Protein AF-A0A356L175-F1 (afdb_monomer)

Foldseek 3Di:
DLLQLLQLLLLCLAPANNVDRWDFDDDPPDPATKTKRDRDPDPPDQLDWMWMDGPDPPSDIDTGHHPDPVSSVSSNVSSVVSCVVVVVDDD

pLDDT: mean 96.64, std 2.06, range [86.81, 98.44]

Mean predicted aligned error: 2.37 Å

Secondary structure (DSSP, 8-state):
-HHHHHHHHHHHT-SSSTTPPP--B--TT-SS-EEEE---SSTT-SSSSEEEEESSTT---EEE--SSHHHHHHHHHHHHHHHHHTTS---

Nearest PDB structures (foldseek):
  3jzl-assembly1_A-2  TM=9.721E-01  e=1.770E-10  Listeria monocytogenes serotype 4b str. F2365
  3i16-assembly1_C  TM=9.599E-01  e=2.400E-10  Clostridium novyi NT
  3fd0-assembly1_B  TM=9.696E-01  e=9.150E-10  Listeria innocua
  3ht4-assembly2_H  TM=9.630E-01  e=2.736E-09  Bacillus cereus ATCC 14579
  3hvy-assembly1_D  TM=9.656E-01  e=4.188E-09  Clostridium acetobutylicum

Sequence (91 aa):
EAMVAFCQGIQAAAPIDSFVTPYPDDMPGYDSKVIMAAGAFVQGSSIELSADGPIRAPYNVYFQGGLTWYHGKLGIMMSVQKMLEKGLIQL

Radius of gyration: 12.4 Å; Cα contacts (8 Å, |Δi|>4): 177; chains: 1; bounding box: 28×25×35 Å

Structure (mmCIF, N/CA/C/O backbone):
data_AF-A0A356L175-F1
#
_entry.id   AF-A0A356L175-F1
#
loop_
_atom_site.group_PDB
_atom_site.id
_atom_site.type_symbol
_atom_site.label_atom_id
_atom_site.label_alt_id
_atom_site.label_comp_id
_atom_site.label_asym_id
_atom_site.label_entity_id
_atom_site.label_seq_id
_atom_site.pdbx_PDB_ins_code
_atom_site.Cartn_x
_atom_site.Cartn_y
_atom_site.Cartn_z
_atom_site.occupancy
_atom_site.B_iso_or_equiv
_atom_site.auth_seq_id
_atom_site.auth_comp_id
_atom_site.auth_asym_id
_atom_site.auth_atom_id
_atom_site.pdbx_PDB_model_num
ATOM 1 N N . GLU A 1 1 ? -14.263 -1.625 4.196 1.00 89.81 1 GLU A N 1
ATOM 2 C CA . GLU A 1 1 ? -13.853 -0.239 4.531 1.00 89.81 1 GLU A CA 1
ATOM 3 C C . GLU A 1 1 ? -12.419 -0.152 5.050 1.00 89.81 1 GLU A C 1
ATOM 5 O O . GLU A 1 1 ? -11.631 0.550 4.433 1.00 89.81 1 GLU A O 1
ATOM 10 N N . ALA A 1 2 ? -12.048 -0.907 6.093 1.00 96.00 2 ALA A N 1
ATOM 11 C CA . ALA A 1 2 ? -10.669 -0.994 6.606 1.00 96.00 2 ALA A CA 1
ATOM 12 C C . ALA A 1 2 ? -9.615 -1.286 5.520 1.00 96.00 2 ALA A C 1
ATOM 14 O O . ALA A 1 2 ? -8.672 -0.519 5.364 1.00 96.00 2 ALA A O 1
ATOM 15 N N . MET A 1 3 ? -9.836 -2.324 4.707 1.00 97.44 3 MET A N 1
ATOM 16 C CA . MET A 1 3 ? -8.990 -2.673 3.555 1.00 97.44 3 MET A CA 1
ATOM 17 C C . MET A 1 3 ? -8.796 -1.505 2.576 1.00 97.44 3 MET A C 1
ATOM 19 O O . MET A 1 3 ? -7.681 -1.206 2.162 1.00 97.44 3 MET A O 1
ATOM 23 N N . VAL A 1 4 ? -9.886 -0.810 2.240 1.00 98.00 4 VAL A N 1
ATOM 24 C CA . VAL A 1 4 ? -9.849 0.328 1.312 1.00 98.00 4 VAL A CA 1
ATOM 25 C C . VAL A 1 4 ? -9.044 1.481 1.908 1.00 98.00 4 VAL A C 1
ATOM 27 O O . VAL A 1 4 ? -8.200 2.058 1.230 1.00 98.00 4 VAL A O 1
ATOM 30 N N . ALA A 1 5 ? -9.268 1.794 3.186 1.00 98.00 5 ALA A N 1
ATOM 31 C CA . ALA A 1 5 ? -8.522 2.833 3.889 1.00 98.00 5 ALA A CA 1
ATOM 32 C C . ALA A 1 5 ? -7.022 2.515 3.980 1.00 98.00 5 ALA A C 1
ATOM 34 O O . ALA A 1 5 ? -6.206 3.419 3.812 1.00 98.00 5 ALA A O 1
ATOM 35 N N . PHE A 1 6 ? -6.667 1.243 4.185 1.00 98.31 6 PHE A N 1
ATOM 36 C CA . PHE A 1 6 ? -5.281 0.789 4.195 1.00 98.31 6 PHE A CA 1
ATOM 37 C C . PHE A 1 6 ? -4.601 1.046 2.841 1.00 98.31 6 PHE A C 1
ATOM 39 O O . PHE A 1 6 ? -3.604 1.760 2.786 1.00 98.31 6 PHE A O 1
ATOM 46 N N . CYS A 1 7 ? -5.174 0.561 1.731 1.00 98.25 7 CYS A N 1
ATOM 47 C CA . CYS A 1 7 ? -4.615 0.791 0.392 1.00 98.25 7 CYS A CA 1
ATOM 48 C C . CYS A 1 7 ? -4.549 2.287 0.035 1.00 98.25 7 CYS A C 1
ATOM 50 O O . CYS A 1 7 ? -3.565 2.741 -0.542 1.00 98.25 7 CYS A O 1
ATOM 52 N N . GLN A 1 8 ? -5.544 3.089 0.427 1.00 98.31 8 GLN A N 1
ATOM 53 C CA . GLN A 1 8 ? -5.500 4.545 0.242 1.00 98.31 8 GLN A CA 1
ATOM 54 C C . GLN A 1 8 ? -4.335 5.201 1.001 1.00 98.31 8 GLN A C 1
ATOM 56 O O . GLN A 1 8 ? -3.735 6.146 0.493 1.00 98.31 8 GLN A O 1
ATOM 61 N N . GLY A 1 9 ? -3.980 4.697 2.187 1.00 98.06 9 GLY A N 1
ATOM 62 C CA . GLY A 1 9 ? -2.797 5.155 2.915 1.00 98.06 9 GLY A CA 1
ATOM 63 C C . GLY A 1 9 ? -1.480 4.742 2.262 1.00 98.06 9 GLY A C 1
ATOM 64 O O . GLY A 1 9 ? -0.554 5.550 2.231 1.00 98.06 9 GLY A O 1
ATOM 65 N N . ILE A 1 10 ? -1.411 3.547 1.666 1.00 98.31 10 ILE A N 1
ATOM 66 C CA . ILE A 1 10 ? -0.261 3.138 0.843 1.00 98.31 10 ILE A CA 1
ATOM 67 C C . ILE A 1 10 ? -0.092 4.062 -0.363 1.00 98.31 10 ILE A C 1
ATOM 69 O O . ILE A 1 10 ? 1.013 4.551 -0.586 1.00 98.31 10 ILE A O 1
ATOM 73 N N . GLN A 1 11 ? -1.171 4.365 -1.095 1.00 98.44 11 GLN A N 1
ATOM 74 C CA . GLN A 1 11 ? -1.098 5.283 -2.237 1.00 98.44 11 GLN A CA 1
ATOM 75 C C . GLN A 1 11 ? -0.657 6.686 -1.800 1.00 98.44 11 GLN A C 1
ATOM 77 O O . GLN A 1 11 ? 0.212 7.277 -2.431 1.00 98.44 11 GLN A O 1
ATOM 82 N N . ALA A 1 12 ? -1.179 7.198 -0.683 1.00 98.12 12 ALA A N 1
ATOM 83 C CA . ALA A 1 12 ? -0.784 8.505 -0.158 1.00 98.12 12 ALA A CA 1
ATOM 84 C C . ALA A 1 12 ? 0.706 8.583 0.240 1.00 98.12 12 ALA A C 1
ATOM 86 O O . ALA A 1 12 ? 1.285 9.667 0.246 1.00 98.12 12 ALA A O 1
AT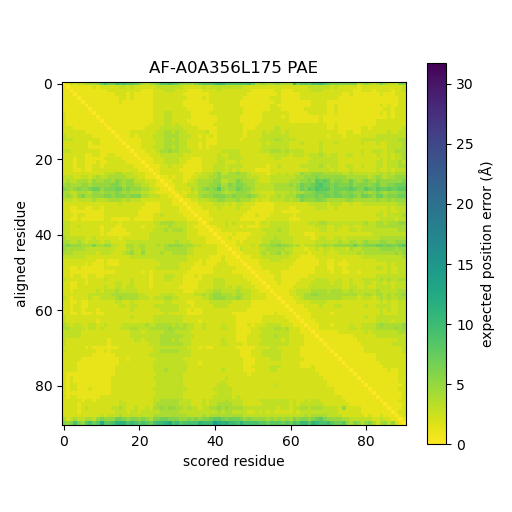OM 87 N N . ALA A 1 13 ? 1.332 7.449 0.568 1.00 97.62 13 ALA A N 1
ATOM 88 C CA . ALA A 1 13 ? 2.758 7.352 0.880 1.00 97.62 13 ALA A CA 1
ATOM 89 C C . ALA A 1 13 ? 3.646 7.079 -0.348 1.00 97.62 13 ALA A C 1
ATOM 91 O O . ALA A 1 13 ? 4.866 6.936 -0.210 1.00 97.62 13 ALA A O 1
ATOM 92 N N . ALA A 1 14 ? 3.062 6.946 -1.537 1.00 97.38 14 ALA A N 1
ATOM 93 C CA . ALA A 1 14 ? 3.795 6.626 -2.748 1.00 97.38 14 ALA A CA 1
ATOM 94 C C . ALA A 1 14 ? 4.579 7.845 -3.285 1.00 97.38 14 ALA A C 1
ATOM 96 O O . ALA A 1 14 ? 4.177 8.989 -3.074 1.00 97.38 14 ALA A O 1
ATOM 97 N N . PRO A 1 15 ? 5.717 7.640 -3.971 1.00 96.69 15 PRO A N 1
ATOM 98 C CA . PRO A 1 15 ? 6.480 8.734 -4.569 1.00 96.69 15 PRO A CA 1
ATOM 99 C C . PRO A 1 15 ? 5.791 9.334 -5.803 1.00 96.69 15 PRO A C 1
ATOM 101 O O . PRO A 1 15 ? 5.979 10.516 -6.080 1.00 96.69 15 PRO A O 1
ATOM 104 N N . ILE A 1 16 ? 5.006 8.534 -6.530 1.00 97.56 16 ILE A N 1
ATOM 105 C CA . ILE A 1 16 ? 4.274 8.926 -7.739 1.00 97.56 16 ILE A CA 1
ATOM 106 C C . ILE A 1 16 ? 2.769 8.813 -7.474 1.00 97.56 16 ILE A C 1
ATOM 108 O O . ILE A 1 16 ? 2.331 7.923 -6.750 1.00 97.56 16 ILE A O 1
ATOM 112 N N . ASP A 1 17 ? 1.980 9.733 -8.035 1.00 97.69 17 ASP A N 1
ATOM 113 C CA . ASP A 1 17 ? 0.510 9.748 -7.953 1.00 97.69 17 ASP A CA 1
ATOM 114 C C . ASP A 1 17 ? -0.070 9.679 -6.529 1.00 97.69 17 ASP A C 1
ATOM 116 O O . ASP A 1 17 ? -1.174 9.180 -6.310 1.00 97.69 17 ASP A O 1
ATOM 120 N N . SER A 1 18 ? 0.639 10.217 -5.534 1.00 96.81 18 SER A N 1
ATOM 121 C CA . SER A 1 18 ? 0.192 10.202 -4.132 1.00 96.81 18 SER A CA 1
ATOM 122 C C . SER A 1 18 ? -1.072 11.018 -3.857 1.00 96.81 18 SER A C 1
ATOM 124 O O . SER A 1 18 ? -1.758 10.791 -2.863 1.00 96.81 18 SER A O 1
ATOM 126 N N . PHE A 1 19 ? -1.407 11.957 -4.744 1.00 96.75 19 PHE A N 1
ATOM 127 C CA . PHE A 1 19 ? -2.650 12.728 -4.694 1.00 96.75 19 PHE A CA 1
ATOM 128 C C . PHE A 1 19 ? -3.854 11.962 -5.270 1.00 96.75 19 PHE A C 1
ATOM 130 O O . PHE A 1 19 ? -4.998 12.379 -5.073 1.00 96.75 19 PHE A O 1
ATOM 137 N N . VAL A 1 20 ? -3.625 10.855 -5.984 1.00 97.31 20 VAL A N 1
ATOM 138 C CA . VAL A 1 20 ? -4.687 10.017 -6.547 1.00 97.31 20 VAL A CA 1
ATOM 139 C C . VAL A 1 20 ? -5.214 9.088 -5.460 1.00 97.31 20 VAL A C 1
ATOM 141 O O . VAL A 1 20 ? -4.458 8.464 -4.723 1.00 97.31 20 VAL A O 1
ATOM 144 N N . THR A 1 21 ? -6.538 8.987 -5.345 1.00 97.38 21 THR A N 1
ATOM 145 C CA . THR A 1 21 ? -7.182 8.111 -4.360 1.00 97.38 21 THR A CA 1
ATOM 146 C C . THR A 1 21 ? -7.670 6.833 -5.041 1.00 97.38 21 THR A C 1
ATOM 148 O O . THR A 1 21 ? -8.530 6.930 -5.918 1.00 97.38 21 THR A O 1
ATOM 151 N N . PRO A 1 22 ? -7.183 5.642 -4.648 1.00 96.75 22 PRO A N 1
ATOM 152 C CA . PRO A 1 22 ? -7.648 4.394 -5.229 1.00 96.75 22 PRO A CA 1
ATOM 153 C C . PRO A 1 22 ? -9.041 4.032 -4.704 1.00 96.75 22 PRO A C 1
ATOM 155 O O . PRO A 1 22 ? -9.368 4.240 -3.526 1.00 96.75 22 PRO A O 1
ATOM 158 N N . TYR A 1 23 ? -9.840 3.441 -5.589 1.00 97.25 23 TYR A N 1
ATOM 159 C CA . TYR A 1 23 ? -11.152 2.869 -5.302 1.00 97.25 23 TYR A CA 1
ATOM 160 C C . TYR A 1 23 ? -11.233 1.458 -5.896 1.00 97.25 23 TYR A C 1
ATOM 162 O O . TYR A 1 23 ? -10.515 1.168 -6.850 1.00 97.25 23 TYR A O 1
ATOM 170 N N . PRO A 1 24 ? -12.079 0.574 -5.342 1.00 97.75 24 PRO A N 1
ATOM 171 C CA . PRO A 1 24 ? -12.327 -0.732 -5.938 1.00 97.75 24 PRO A CA 1
ATOM 172 C C . PRO A 1 24 ? -12.834 -0.640 -7.375 1.00 97.75 24 PRO A C 1
ATOM 174 O O . PRO A 1 24 ? -13.850 0.016 -7.619 1.00 97.75 24 PRO A O 1
ATOM 177 N N . ASP A 1 25 ? -12.193 -1.369 -8.28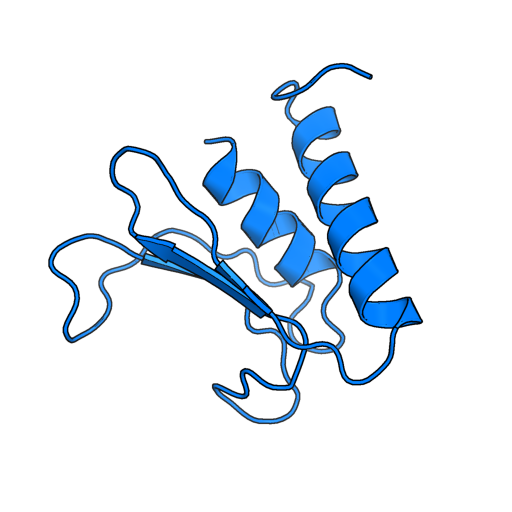2 1.00 96.69 25 ASP A N 1
ATOM 178 C CA . ASP A 1 25 ? -12.574 -1.417 -9.691 1.00 96.69 25 ASP A CA 1
ATOM 179 C C . ASP A 1 25 ? -12.480 -2.835 -10.273 1.00 96.69 25 ASP A C 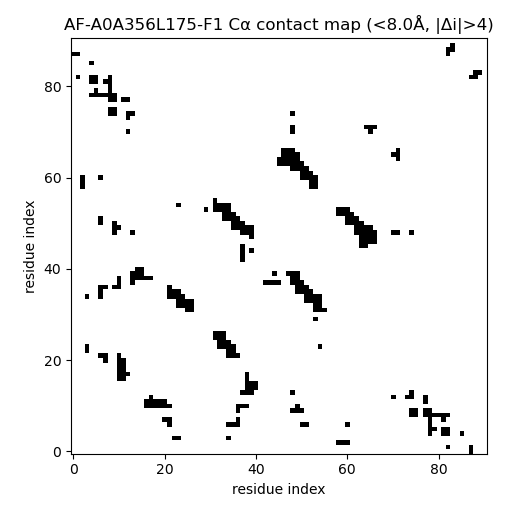1
ATOM 181 O O . ASP A 1 25 ? -11.915 -3.746 -9.658 1.00 96.69 25 ASP A O 1
ATOM 185 N N . ASP A 1 26 ? -13.089 -3.038 -11.437 1.00 96.12 26 ASP A N 1
ATOM 186 C CA . ASP A 1 26 ? -13.092 -4.319 -12.138 1.00 96.12 26 ASP A CA 1
ATOM 187 C C . ASP A 1 26 ? -11.730 -4.562 -12.807 1.00 96.12 26 ASP A C 1
ATOM 189 O O . ASP A 1 26 ? -11.325 -3.851 -13.728 1.00 96.12 26 ASP A O 1
ATOM 193 N N . MET A 1 27 ? -11.011 -5.590 -12.348 1.00 91.88 27 MET A N 1
ATOM 194 C CA . MET A 1 27 ? -9.692 -5.945 -12.874 1.00 91.88 27 MET A CA 1
ATOM 195 C C . MET A 1 27 ? -9.778 -7.211 -13.743 1.00 91.88 27 MET A C 1
ATOM 197 O O . MET A 1 27 ? -10.298 -8.230 -13.277 1.00 91.88 27 MET A O 1
ATOM 201 N N . PRO A 1 28 ? -9.259 -7.202 -14.988 1.00 92.06 28 PRO A N 1
ATOM 202 C CA . PRO A 1 28 ? -9.275 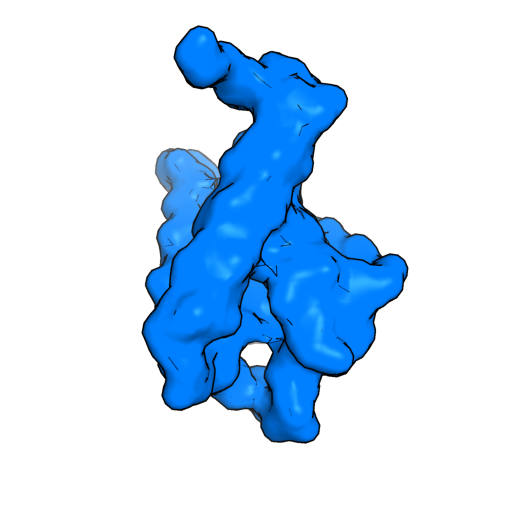-8.381 -15.848 1.00 92.06 28 PRO A CA 1
ATOM 203 C C . PRO A 1 28 ? -8.650 -9.605 -15.167 1.00 92.06 28 PRO A C 1
ATOM 205 O O . PRO A 1 28 ? -7.541 -9.535 -14.644 1.00 92.06 28 PRO A O 1
ATOM 208 N N . GLY A 1 29 ? -9.361 -10.734 -15.193 1.00 92.31 29 GLY A N 1
ATOM 209 C CA . GLY A 1 29 ? -8.917 -11.990 -14.577 1.00 92.31 29 GLY A CA 1
ATOM 210 C C . GLY A 1 29 ? -9.363 -12.201 -13.126 1.00 92.31 29 GLY A C 1
ATOM 211 O O . GLY A 1 29 ? -9.166 -13.298 -12.608 1.00 92.31 29 GLY A O 1
ATOM 212 N N . TYR A 1 30 ? -10.002 -11.213 -12.491 1.00 91.88 30 TYR A N 1
ATOM 213 C CA . TYR A 1 30 ? -10.560 -11.340 -11.143 1.00 91.88 30 TYR A CA 1
ATOM 214 C C . TYR A 1 30 ? -12.085 -11.503 -11.174 1.00 91.88 30 TYR A C 1
ATOM 216 O O . TYR A 1 30 ? -12.780 -10.911 -11.994 1.00 91.88 30 TYR A O 1
ATOM 224 N N . ASP A 1 31 ? -12.603 -12.321 -10.254 1.00 94.12 31 ASP A N 1
ATOM 225 C CA . ASP A 1 31 ? -14.039 -12.590 -10.066 1.00 94.12 31 ASP A CA 1
ATOM 226 C C . ASP A 1 31 ? -14.756 -11.519 -9.224 1.00 94.12 31 ASP A C 1
ATOM 228 O O . ASP A 1 31 ? -15.974 -11.546 -9.059 1.00 94.12 31 ASP A O 1
ATOM 232 N N . SER A 1 32 ? -13.982 -10.597 -8.658 1.00 94.88 32 SER A N 1
ATOM 233 C CA . SER A 1 32 ? -14.403 -9.587 -7.697 1.00 94.88 32 SER A CA 1
ATOM 234 C C . SER A 1 32 ? -13.663 -8.291 -7.998 1.00 94.88 32 SER A C 1
ATOM 236 O O . SER A 1 32 ? -12.535 -8.328 -8.495 1.00 94.88 32 SER A O 1
ATOM 238 N N . LYS A 1 33 ? -14.247 -7.149 -7.621 1.00 97.50 33 LYS A N 1
ATOM 239 C CA . LYS A 1 33 ? -13.535 -5.868 -7.675 1.00 97.50 33 LYS A CA 1
ATOM 240 C C . LYS A 1 33 ? -12.240 -5.945 -6.883 1.00 97.50 33 LYS A C 1
ATOM 242 O O . LYS A 1 33 ? -12.216 -6.517 -5.793 1.00 97.50 33 LYS A O 1
ATOM 247 N N . VAL A 1 34 ? -11.189 -5.332 -7.398 1.00 97.50 34 VAL A N 1
ATOM 248 C CA . VAL A 1 34 ? -9.880 -5.246 -6.754 1.00 97.50 34 VAL A CA 1
ATOM 249 C C . VAL A 1 34 ? -9.609 -3.786 -6.438 1.00 97.50 34 VAL A C 1
ATOM 251 O O . VAL A 1 34 ? -9.941 -2.895 -7.216 1.00 97.50 34 VAL A O 1
ATOM 254 N N . ILE A 1 35 ? -9.025 -3.526 -5.275 1.00 97.94 35 ILE A N 1
ATOM 255 C CA . ILE A 1 35 ? -8.388 -2.238 -5.008 1.00 97.9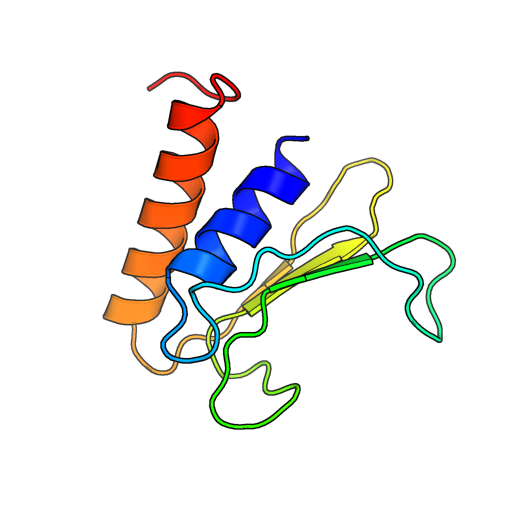4 35 ILE A CA 1
ATOM 256 C C . ILE A 1 35 ? -6.879 -2.414 -5.124 1.00 97.94 35 ILE A C 1
ATOM 258 O O . ILE A 1 35 ? -6.349 -3.425 -4.671 1.00 97.94 35 ILE A O 1
ATOM 262 N N . MET A 1 36 ? -6.202 -1.432 -5.714 1.00 97.38 36 MET A N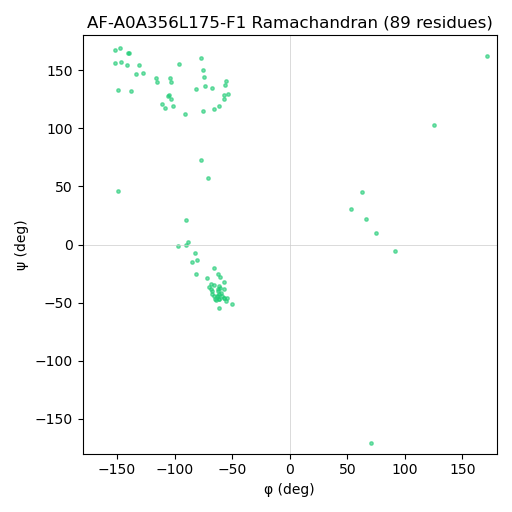 1
ATOM 263 C CA . MET A 1 36 ? -4.753 -1.434 -5.881 1.00 97.38 36 MET A CA 1
ATOM 264 C C . MET A 1 36 ? -4.188 -0.044 -5.583 1.00 97.38 36 MET A C 1
ATOM 266 O O . MET A 1 36 ? -4.695 0.962 -6.074 1.00 97.38 36 MET A O 1
ATOM 270 N N . ALA A 1 37 ? -3.132 -0.004 -4.779 1.00 97.56 37 ALA A N 1
ATOM 271 C CA . ALA A 1 37 ? -2.254 1.138 -4.585 1.00 97.56 37 ALA A CA 1
ATOM 272 C C . ALA A 1 37 ? -0.915 0.829 -5.262 1.00 97.56 37 ALA A C 1
ATOM 274 O O . ALA A 1 37 ? -0.241 -0.135 -4.894 1.00 97.56 37 ALA A O 1
ATOM 275 N N . ALA A 1 38 ? -0.564 1.622 -6.272 1.00 95.88 38 ALA A N 1
ATOM 276 C CA . ALA A 1 38 ? 0.543 1.357 -7.188 1.00 95.88 38 ALA A CA 1
ATOM 277 C C . ALA A 1 38 ? 1.181 2.654 -7.712 1.00 95.88 38 ALA A C 1
ATOM 279 O O . ALA A 1 38 ? 1.423 2.796 -8.909 1.00 95.88 38 ALA A O 1
ATOM 280 N N . GLY A 1 39 ? 1.449 3.612 -6.820 1.00 96.31 39 GLY A N 1
ATOM 281 C CA . GLY A 1 39 ? 2.187 4.846 -7.125 1.00 96.31 39 GLY A CA 1
ATOM 282 C C . GLY A 1 39 ? 3.685 4.613 -7.368 1.00 96.31 39 GLY A C 1
ATOM 283 O O . GLY A 1 39 ? 4.540 5.148 -6.661 1.00 96.31 39 GLY A O 1
ATOM 284 N N . ALA A 1 40 ? 3.992 3.761 -8.340 1.00 96.94 40 ALA A N 1
ATOM 285 C CA . ALA A 1 40 ? 5.328 3.319 -8.710 1.00 96.94 40 ALA A CA 1
ATOM 286 C C . ALA A 1 40 ? 5.891 4.143 -9.880 1.00 96.94 40 ALA A C 1
ATOM 288 O O . ALA A 1 40 ? 5.145 4.676 -10.700 1.00 96.94 40 ALA A O 1
ATOM 289 N N . PHE A 1 41 ? 7.219 4.217 -9.986 1.00 97.25 41 PHE A N 1
ATOM 290 C CA . PHE A 1 41 ? 7.899 4.821 -11.134 1.00 97.25 41 PHE A CA 1
ATOM 291 C C . PHE A 1 41 ? 7.711 3.991 -12.406 1.00 97.25 41 PHE A C 1
ATOM 293 O O . PHE A 1 41 ? 7.562 4.550 -13.493 1.00 97.25 41 PHE A O 1
ATOM 300 N N . VAL A 1 42 ? 7.723 2.660 -12.280 1.00 97.12 42 VAL A N 1
ATOM 301 C CA . VAL A 1 42 ? 7.427 1.738 -13.379 1.00 97.12 42 VAL A CA 1
ATOM 302 C C . VAL A 1 42 ? 6.014 1.191 -13.207 1.00 97.12 42 VAL A C 1
ATOM 304 O O . VAL A 1 42 ? 5.674 0.614 -12.175 1.00 97.12 42 VAL A O 1
ATOM 307 N N . GLN A 1 43 ? 5.183 1.345 -14.239 1.00 93.94 43 GLN A N 1
ATOM 308 C CA . GLN A 1 43 ? 3.787 0.914 -14.200 1.00 93.94 43 GLN A CA 1
ATOM 309 C C . GLN A 1 43 ? 3.670 -0.585 -13.882 1.00 93.94 43 GLN A C 1
ATOM 311 O O . GLN A 1 43 ? 4.240 -1.426 -14.574 1.00 93.94 43 GLN A O 1
ATOM 316 N N . GLY A 1 44 ? 2.905 -0.913 -12.837 1.00 89.50 44 GLY A N 1
ATOM 317 C CA . GLY A 1 44 ? 2.673 -2.296 -12.408 1.00 89.50 44 GLY A CA 1
ATOM 318 C C . GLY A 1 44 ? 3.851 -2.951 -11.677 1.00 89.50 44 GLY A C 1
ATOM 319 O O . GLY A 1 44 ? 3.824 -4.156 -11.441 1.00 89.50 44 GLY A O 1
ATOM 320 N N . SER A 1 45 ? 4.883 -2.187 -11.314 1.00 94.31 45 SER A N 1
ATOM 321 C CA . SER A 1 45 ? 6.020 -2.679 -10.537 1.00 94.31 45 SER A CA 1
ATOM 322 C C . SER A 1 45 ? 5.598 -3.083 -9.125 1.00 94.31 45 SER A C 1
ATOM 324 O O . SER A 1 45 ? 5.185 -2.249 -8.324 1.00 94.31 45 SER A O 1
ATOM 326 N N . SER A 1 46 ? 5.742 -4.369 -8.804 1.00 94.06 46 SER A N 1
ATOM 327 C CA . SER A 1 46 ? 5.459 -4.924 -7.472 1.00 94.06 46 SER A CA 1
ATOM 328 C C . SER A 1 46 ? 6.704 -5.072 -6.589 1.00 94.06 46 SER A C 1
ATOM 330 O O . SER A 1 46 ? 6.604 -5.511 -5.443 1.00 94.06 46 SER A O 1
ATOM 332 N N . ILE A 1 47 ? 7.890 -4.727 -7.112 1.00 96.56 47 ILE A N 1
ATOM 333 C CA . ILE A 1 47 ? 9.108 -4.569 -6.298 1.00 96.56 47 ILE A CA 1
ATOM 334 C C . ILE A 1 47 ? 9.140 -3.194 -5.620 1.00 96.56 47 ILE A C 1
ATOM 336 O O . ILE A 1 47 ? 9.737 -3.021 -4.556 1.00 96.56 47 ILE A O 1
ATOM 340 N N . GLU A 1 48 ? 8.457 -2.219 -6.213 1.00 98.06 48 GLU A N 1
ATOM 341 C CA . GLU A 1 48 ? 8.134 -0.950 -5.578 1.00 98.06 48 GLU A CA 1
ATOM 342 C C . GLU A 1 48 ? 6.974 -1.118 -4.590 1.00 98.06 48 GLU A C 1
ATOM 344 O O . GLU A 1 48 ? 6.238 -2.107 -4.619 1.00 98.06 48 GLU A O 1
ATOM 349 N N . LEU A 1 49 ? 6.851 -0.164 -3.667 1.00 98.00 49 LEU A N 1
ATOM 350 C CA . LEU A 1 49 ? 5.861 -0.231 -2.600 1.00 98.00 49 LEU A CA 1
ATOM 351 C C . LEU A 1 49 ? 4.443 -0.265 -3.183 1.00 98.00 49 LEU A C 1
ATOM 353 O O . LEU A 1 49 ? 4.021 0.687 -3.838 1.00 98.00 49 LEU A O 1
ATOM 357 N N . SER A 1 50 ? 3.708 -1.338 -2.909 1.00 98.06 50 SER A N 1
ATOM 358 C CA . SER A 1 50 ? 2.351 -1.532 -3.416 1.00 98.06 50 SER A CA 1
ATOM 359 C C . SER A 1 50 ? 1.479 -2.286 -2.418 1.00 98.06 50 SER A C 1
ATOM 361 O O . SER A 1 50 ? 1.972 -2.977 -1.519 1.00 98.06 50 SER A O 1
ATOM 363 N N . ALA A 1 51 ? 0.165 -2.112 -2.553 1.00 98.12 51 ALA A N 1
ATOM 364 C CA . ALA A 1 51 ? -0.804 -2.896 -1.804 1.00 98.12 51 ALA A CA 1
ATOM 365 C C . ALA A 1 51 ? -2.097 -3.102 -2.579 1.00 98.12 51 ALA A C 1
ATOM 367 O O . ALA A 1 51 ? -2.696 -2.139 -3.058 1.00 98.12 51 ALA A O 1
ATOM 368 N N . ASP A 1 52 ? -2.578 -4.334 -2.618 1.00 97.50 52 ASP A N 1
ATOM 369 C CA . ASP A 1 52 ? -3.767 -4.692 -3.376 1.00 97.50 52 ASP A CA 1
ATOM 370 C C . ASP A 1 52 ? -4.518 -5.882 -2.778 1.00 97.50 52 ASP A C 1
ATOM 372 O O . ASP A 1 52 ? -4.051 -6.571 -1.871 1.00 97.50 52 ASP A O 1
ATOM 376 N N . GLY A 1 53 ? -5.740 -6.092 -3.254 1.00 97.00 53 GLY A N 1
ATOM 377 C CA . GLY A 1 53 ? -6.491 -7.299 -2.948 1.00 97.00 53 GLY A CA 1
ATOM 378 C C . GLY A 1 53 ? -7.944 -7.251 -3.422 1.00 97.00 53 GLY A C 1
ATOM 379 O O . GLY A 1 53 ? -8.492 -6.173 -3.682 1.00 97.00 53 GLY A O 1
ATOM 380 N N . PRO A 1 54 ? -8.601 -8.420 -3.513 1.00 97.50 54 PRO A N 1
ATOM 381 C CA . PRO A 1 54 ? -9.996 -8.509 -3.915 1.00 97.50 54 PRO A CA 1
ATOM 382 C C . PRO A 1 54 ? -10.929 -8.037 -2.791 1.00 97.50 54 PRO A C 1
ATOM 384 O O . PRO A 1 54 ? -10.787 -8.429 -1.631 1.00 97.50 54 PRO A O 1
ATOM 387 N N . ILE A 1 55 ? -11.944 -7.244 -3.138 1.00 97.38 55 ILE A N 1
ATOM 388 C CA . ILE A 1 55 ? -12.998 -6.776 -2.230 1.00 97.38 55 ILE A CA 1
ATOM 389 C C . ILE A 1 55 ? -13.998 -7.905 -1.979 1.00 97.38 55 ILE A C 1
ATOM 391 O O . ILE A 1 55 ? -15.125 -7.914 -2.469 1.00 97.38 55 ILE A O 1
ATOM 395 N N . ARG A 1 56 ? -13.560 -8.885 -1.196 1.00 95.75 56 ARG A N 1
ATOM 396 C CA . ARG A 1 56 ? -14.370 -10.003 -0.714 1.00 95.75 56 ARG A CA 1
ATOM 397 C C . ARG A 1 56 ? -13.828 -10.502 0.612 1.00 95.75 56 ARG A C 1
ATOM 399 O O . ARG A 1 56 ? -12.641 -10.348 0.886 1.00 95.75 56 ARG A O 1
ATOM 406 N N . ALA A 1 57 ? -14.675 -11.140 1.415 1.00 96.25 57 ALA A N 1
ATOM 407 C CA . ALA A 1 57 ? -14.242 -11.750 2.668 1.00 96.25 57 ALA A CA 1
ATOM 408 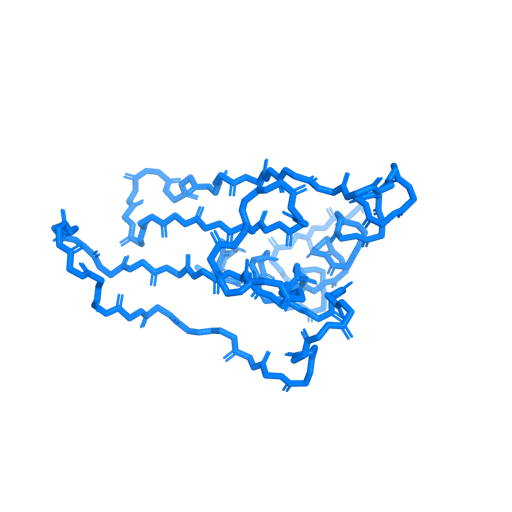C C . ALA A 1 57 ? -13.100 -12.769 2.424 1.00 96.25 57 ALA A C 1
ATOM 410 O O . ALA A 1 57 ? -13.176 -13.535 1.460 1.00 96.25 57 ALA A O 1
ATOM 411 N N . PRO A 1 58 ? -12.048 -12.795 3.269 1.00 96.44 58 PRO A N 1
ATOM 412 C CA . PRO A 1 58 ? -11.897 -12.072 4.541 1.00 96.44 58 PRO A CA 1
ATOM 413 C C . PRO A 1 58 ? -11.254 -10.668 4.431 1.00 96.44 58 PRO A C 1
ATOM 415 O O . PRO A 1 58 ? -10.777 -10.143 5.430 1.00 96.44 58 PRO A O 1
ATOM 418 N N . TYR A 1 59 ? -11.283 -10.037 3.251 1.00 96.31 59 TYR A N 1
ATOM 419 C CA . TYR A 1 59 ? -10.728 -8.704 2.954 1.00 96.31 59 TYR A CA 1
ATOM 420 C C . TYR A 1 59 ? -9.209 -8.617 3.141 1.00 96.31 59 TYR A C 1
ATOM 422 O O . TYR A 1 59 ? -8.688 -7.671 3.733 1.00 96.31 59 TYR A O 1
ATOM 430 N N . ASN A 1 60 ? -8.504 -9.630 2.633 1.00 97.06 60 ASN A N 1
ATOM 431 C CA . ASN A 1 60 ? -7.047 -9.690 2.685 1.00 97.06 60 ASN A CA 1
ATOM 432 C C . ASN A 1 60 ? -6.416 -8.605 1.808 1.00 97.06 60 ASN A C 1
ATOM 434 O O . ASN A 1 60 ? -6.786 -8.453 0.644 1.00 97.06 60 ASN A O 1
ATOM 438 N N . VAL A 1 61 ? -5.415 -7.924 2.364 1.00 97.19 61 VAL A N 1
ATOM 439 C CA . VAL A 1 61 ? -4.512 -7.039 1.624 1.00 97.19 61 VAL A CA 1
ATOM 440 C C . VAL A 1 61 ? -3.170 -7.737 1.467 1.00 97.19 61 VAL A C 1
ATOM 442 O O . VAL A 1 61 ? -2.579 -8.181 2.453 1.00 97.19 61 VAL A O 1
ATOM 445 N N . TYR A 1 62 ? -2.682 -7.794 0.238 1.00 97.06 62 TYR A N 1
ATOM 446 C CA . TYR A 1 62 ? -1.312 -8.147 -0.089 1.00 97.06 62 TYR A CA 1
ATOM 447 C C . TYR A 1 62 ? -0.517 -6.850 -0.133 1.00 97.06 62 TYR A C 1
ATOM 449 O O . TYR A 1 62 ? -0.793 -5.973 -0.942 1.00 97.06 62 TYR A O 1
ATOM 457 N N . PHE A 1 63 ? 0.391 -6.693 0.824 1.00 96.69 63 PHE A N 1
ATOM 458 C CA . PHE A 1 63 ? 1.301 -5.560 0.917 1.00 96.69 63 PHE A CA 1
ATOM 459 C C . PHE A 1 63 ? 2.709 -6.068 0.621 1.00 96.69 63 PHE A C 1
ATOM 461 O O . PHE A 1 63 ? 3.202 -6.965 1.313 1.00 96.69 63 PHE A O 1
ATOM 468 N N . GLN A 1 64 ? 3.348 -5.507 -0.402 1.00 97.44 64 GLN A N 1
ATOM 469 C CA . GLN A 1 64 ? 4.636 -5.983 -0.891 1.00 97.44 64 GLN A CA 1
ATOM 470 C C . GLN A 1 64 ? 5.508 -4.858 -1.448 1.00 97.44 64 GLN A C 1
ATOM 472 O O . GLN A 1 64 ? 5.067 -3.729 -1.678 1.00 97.44 64 GLN A O 1
ATOM 477 N N . GLY A 1 65 ? 6.768 -5.213 -1.689 1.00 96.62 65 GLY A N 1
ATOM 478 C CA . GLY A 1 65 ? 7.747 -4.318 -2.279 1.00 96.62 65 GLY A CA 1
ATOM 479 C C . GLY A 1 65 ? 8.184 -3.198 -1.336 1.00 96.62 65 GLY A C 1
ATOM 480 O O . GLY A 1 65 ? 7.908 -3.191 -0.135 1.00 96.62 65 GLY A O 1
ATOM 481 N N . GLY A 1 66 ? 8.931 -2.262 -1.906 1.00 96.38 66 GLY A N 1
ATOM 482 C CA . GLY A 1 66 ? 9.589 -1.174 -1.197 1.00 96.38 66 GLY A CA 1
ATOM 483 C C . GLY A 1 66 ? 11.076 -1.167 -1.519 1.00 96.38 66 GLY A C 1
ATOM 484 O O . GLY A 1 66 ? 11.846 -1.950 -0.969 1.00 96.38 66 GLY A O 1
ATOM 485 N N . LEU A 1 67 ? 11.489 -0.237 -2.385 1.00 97.31 67 LEU A N 1
ATOM 486 C CA . LEU A 1 67 ? 12.888 -0.102 -2.817 1.00 97.31 67 LEU A CA 1
ATOM 487 C C . LEU A 1 67 ? 13.837 0.188 -1.651 1.00 97.31 67 LEU A C 1
ATOM 489 O O . LEU A 1 67 ? 15.018 -0.145 -1.693 1.00 97.31 67 LEU A O 1
ATOM 493 N N . THR A 1 68 ? 13.315 0.825 -0.605 1.00 97.88 68 THR A N 1
ATOM 494 C CA . THR A 1 68 ? 14.040 1.061 0.637 1.00 97.88 68 THR A CA 1
ATOM 495 C C . THR A 1 68 ? 13.158 0.697 1.820 1.00 97.88 68 THR A C 1
ATOM 497 O O . THR A 1 68 ? 11.943 0.912 1.810 1.00 97.88 68 THR A O 1
ATOM 500 N N . TRP A 1 69 ? 13.786 0.202 2.884 1.00 97.50 69 TRP A N 1
ATOM 501 C CA . TRP A 1 69 ? 13.091 -0.131 4.125 1.00 97.50 69 TRP A CA 1
ATOM 502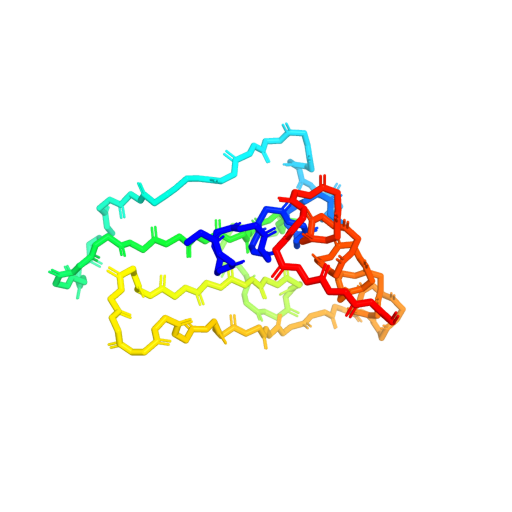 C C . TRP A 1 69 ? 12.333 1.068 4.716 1.00 97.50 69 TRP A C 1
ATOM 504 O O . TRP A 1 69 ? 11.213 0.926 5.205 1.00 97.50 69 TRP A O 1
ATOM 514 N N . TYR A 1 70 ? 12.917 2.267 4.627 1.00 98.31 70 TYR A N 1
ATOM 515 C CA . TYR A 1 70 ? 12.302 3.495 5.131 1.00 98.31 70 TYR A CA 1
ATOM 516 C C . TYR A 1 70 ? 10.989 3.821 4.420 1.00 98.31 70 TYR A C 1
ATOM 518 O O . TYR A 1 70 ? 10.026 4.213 5.080 1.00 98.31 70 TYR A O 1
ATOM 526 N N . HIS A 1 71 ? 10.928 3.619 3.100 1.00 97.94 71 HIS A N 1
ATOM 527 C CA . HIS A 1 71 ? 9.702 3.836 2.334 1.00 97.94 71 HIS A CA 1
ATOM 528 C C . HIS A 1 71 ? 8.624 2.815 2.703 1.00 97.94 71 HIS A C 1
ATOM 530 O O . HIS A 1 71 ? 7.488 3.204 2.965 1.00 97.94 71 HIS A O 1
ATOM 536 N N . GLY A 1 72 ? 8.997 1.539 2.856 1.00 97.62 72 GLY A N 1
ATOM 537 C CA . GLY A 1 72 ? 8.083 0.505 3.350 1.00 97.62 72 GLY A CA 1
ATOM 538 C C . GLY A 1 72 ? 7.502 0.839 4.728 1.00 97.62 72 GLY A C 1
ATOM 539 O O . GLY A 1 72 ? 6.288 0.779 4.932 1.00 97.62 72 GLY A O 1
ATOM 540 N N . LYS A 1 73 ? 8.350 1.285 5.665 1.00 98.06 73 LYS A N 1
ATOM 541 C CA . LYS A 1 73 ? 7.913 1.722 6.999 1.00 98.06 73 LYS A CA 1
ATOM 542 C C . LYS A 1 73 ? 6.968 2.925 6.929 1.00 98.06 73 LYS A C 1
ATOM 544 O O . LYS A 1 73 ? 5.958 2.936 7.630 1.00 98.06 73 LYS A O 1
ATOM 549 N N . LEU A 1 74 ? 7.279 3.928 6.105 1.00 98.00 74 LEU A N 1
ATOM 550 C CA . LEU A 1 74 ? 6.417 5.096 5.901 1.00 98.00 74 LEU A CA 1
ATOM 551 C C . LEU A 1 74 ? 5.034 4.690 5.377 1.00 98.00 74 LEU A C 1
ATOM 553 O O . LEU A 1 74 ? 4.032 5.167 5.907 1.00 98.00 74 LEU A O 1
ATOM 557 N N . GLY A 1 75 ? 4.979 3.774 4.407 1.00 97.94 75 GLY A N 1
ATOM 558 C CA . GLY A 1 75 ? 3.726 3.238 3.873 1.00 97.94 75 GLY A CA 1
ATOM 559 C C . GLY A 1 75 ? 2.829 2.639 4.951 1.00 97.94 75 GLY A C 1
ATOM 560 O O . GLY A 1 75 ? 1.653 2.993 5.056 1.00 97.94 75 GLY A O 1
ATOM 561 N N . ILE A 1 76 ? 3.394 1.790 5.813 1.00 97.12 76 ILE A N 1
ATOM 562 C CA . ILE A 1 76 ? 2.647 1.189 6.927 1.00 97.12 76 ILE A CA 1
ATOM 563 C C . ILE A 1 76 ? 2.139 2.274 7.884 1.00 97.12 76 ILE A C 1
ATOM 565 O O . ILE A 1 76 ? 0.960 2.269 8.238 1.00 97.12 76 ILE A O 1
ATOM 569 N N . MET A 1 77 ? 2.99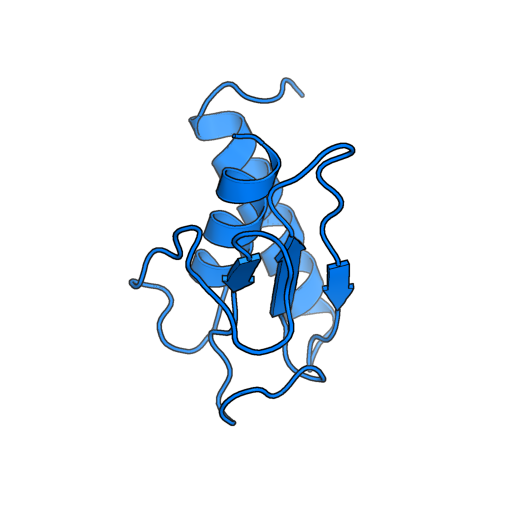0 3.233 8.268 1.00 98.06 77 MET A N 1
ATOM 570 C CA . MET A 1 77 ? 2.588 4.323 9.167 1.00 98.06 77 MET A CA 1
ATOM 571 C C . MET A 1 77 ? 1.446 5.162 8.575 1.00 98.06 77 MET A C 1
ATOM 573 O O . MET A 1 77 ? 0.499 5.478 9.292 1.00 98.06 77 MET A O 1
ATOM 577 N N . MET A 1 78 ? 1.477 5.474 7.275 1.00 98.00 78 MET A N 1
ATOM 578 C CA . MET A 1 78 ? 0.381 6.191 6.606 1.00 98.00 78 MET A CA 1
ATOM 579 C C . MET A 1 78 ? -0.897 5.390 6.469 1.00 98.00 78 MET A C 1
ATOM 581 O O . MET A 1 78 ? -1.982 5.952 6.610 1.00 98.00 78 MET A O 1
ATOM 585 N N . SER A 1 79 ? -0.792 4.083 6.276 1.00 97.56 79 SER A N 1
ATOM 586 C CA . SER A 1 79 ? -1.960 3.202 6.245 1.00 97.56 79 SER A CA 1
ATOM 587 C C . SER A 1 79 ? -2.675 3.185 7.589 1.00 97.56 79 SER A C 1
ATOM 589 O O . SER A 1 79 ? -3.881 3.419 7.652 1.00 97.56 79 SER A O 1
ATOM 591 N N . VAL A 1 80 ? -1.923 3.012 8.679 1.00 97.62 80 VAL A N 1
ATOM 592 C CA . VAL A 1 80 ? -2.464 3.050 10.044 1.00 97.62 80 VAL A CA 1
ATOM 593 C C . VAL A 1 80 ? -3.042 4.433 10.363 1.00 97.62 80 VAL A C 1
ATOM 595 O O . VAL A 1 80 ? -4.166 4.518 10.852 1.00 97.62 80 VAL A O 1
ATOM 598 N N . GLN A 1 81 ? -2.338 5.516 10.017 1.00 97.69 81 GLN A N 1
ATOM 599 C CA . GLN A 1 81 ? -2.824 6.888 10.205 1.00 97.69 81 GLN A CA 1
ATOM 600 C C . GLN A 1 81 ? -4.162 7.123 9.486 1.00 97.69 81 GLN A C 1
ATOM 602 O O . GLN A 1 81 ? -5.099 7.644 10.085 1.00 97.69 81 GLN A O 1
ATOM 607 N N . LYS A 1 82 ? -4.301 6.685 8.227 1.00 96.88 82 LYS A N 1
ATOM 608 C CA . LYS A 1 82 ? -5.556 6.820 7.468 1.00 96.88 82 LYS A CA 1
ATOM 609 C C . LYS A 1 82 ? -6.699 5.999 8.049 1.00 96.88 82 LYS A C 1
ATOM 611 O O . LYS A 1 82 ? -7.849 6.435 8.004 1.00 96.88 82 LYS A O 1
ATOM 616 N N . MET A 1 83 ? -6.407 4.824 8.595 1.00 97.81 83 MET A N 1
ATOM 617 C CA . MET A 1 83 ? -7.408 4.018 9.291 1.00 97.81 83 MET A CA 1
ATOM 618 C C . MET A 1 83 ? -7.861 4.689 10.593 1.00 97.81 83 MET A C 1
ATOM 620 O O . MET A 1 83 ? -9.060 4.701 10.874 1.00 97.81 83 MET A O 1
ATOM 624 N N . LEU A 1 84 ? -6.934 5.291 11.345 1.00 98.06 84 LEU A N 1
ATOM 625 C CA . LEU A 1 84 ? -7.231 6.039 12.567 1.00 98.06 84 LEU A CA 1
ATOM 626 C C . LEU A 1 84 ? -8.078 7.288 12.280 1.00 98.06 84 LEU A C 1
ATOM 628 O O . LEU A 1 84 ? -9.096 7.493 12.933 1.00 98.06 84 LEU A O 1
ATOM 632 N N . GLU A 1 85 ? -7.717 8.078 11.264 1.00 96.56 85 GLU A N 1
ATOM 633 C CA . GLU A 1 85 ? -8.469 9.272 10.829 1.00 96.56 85 GLU A CA 1
ATOM 634 C C . GLU A 1 85 ? -9.921 8.955 10.455 1.00 96.56 85 GLU A C 1
ATOM 636 O O . GLU A 1 85 ? -10.811 9.778 10.654 1.00 96.56 85 GLU A O 1
ATOM 641 N N . LYS A 1 86 ? -10.169 7.751 9.927 1.00 96.94 86 LYS A N 1
ATOM 642 C CA . LYS A 1 86 ? -11.512 7.265 9.587 1.00 96.94 86 LYS A CA 1
ATOM 643 C C . LYS A 1 86 ? -12.229 6.564 10.747 1.00 96.94 86 LYS A C 1
ATOM 645 O O . LYS A 1 86 ? -13.332 6.066 10.545 1.00 96.94 86 LYS A O 1
ATOM 650 N N . GLY A 1 87 ? -11.622 6.488 11.932 1.00 97.62 87 GLY A N 1
ATOM 651 C CA . GLY A 1 87 ? -12.197 5.811 13.098 1.00 97.62 87 GLY A CA 1
ATOM 652 C C . GLY A 1 87 ? -12.331 4.293 12.937 1.00 97.62 87 GLY A C 1
ATOM 653 O O . GLY A 1 87 ? -13.155 3.678 13.607 1.00 97.62 87 GLY A O 1
ATOM 654 N N . LEU A 1 88 ? -11.551 3.680 12.039 1.00 97.19 88 LEU A N 1
ATOM 655 C CA . LEU A 1 88 ? -11.616 2.243 11.738 1.00 97.19 88 LEU A CA 1
ATOM 656 C C . LEU A 1 88 ? -10.774 1.397 12.704 1.00 97.19 88 LEU A C 1
ATOM 658 O O . LEU A 1 88 ? -10.924 0.177 12.736 1.00 97.19 88 LEU A O 1
ATOM 662 N N . ILE A 1 89 ? -9.884 2.038 13.463 1.00 96.62 89 ILE A N 1
ATOM 663 C CA . ILE A 1 89 ? -9.039 1.433 14.497 1.00 96.62 89 ILE A CA 1
ATOM 664 C C . ILE A 1 89 ? -8.923 2.371 15.703 1.00 96.62 89 ILE A C 1
ATOM 666 O O . ILE A 1 89 ? -9.206 3.564 15.601 1.00 96.62 89 ILE A O 1
ATOM 670 N N . GLN A 1 90 ? -8.461 1.822 16.826 1.00 94.31 90 GLN A N 1
ATOM 671 C CA . GLN A 1 90 ? -8.052 2.549 18.031 1.00 94.31 90 GLN A CA 1
ATOM 672 C C . GLN A 1 90 ? -6.637 2.090 18.415 1.00 94.31 90 GLN A C 1
ATOM 674 O O . GLN A 1 90 ? -6.283 0.942 18.133 1.00 94.31 90 GLN A O 1
ATOM 679 N N . LEU A 1 91 ? -5.836 2.986 18.998 1.00 86.81 91 LEU A N 1
ATOM 680 C CA . LEU A 1 91 ? -4.456 2.727 19.433 1.00 86.81 91 LEU A CA 1
ATOM 681 C C . LEU A 1 91 ? -4.370 2.589 20.953 1.00 86.81 91 LEU A C 1
ATOM 683 O O . LEU A 1 91 ? -5.086 3.354 21.639 1.00 86.81 91 LEU A O 1
#

Solvent-accessible surface area (backbone atoms only — not comparable to full-atom values): 4976 Å² total; per-residue (Å²): 108,66,57,55,33,32,29,36,12,36,13,51,52,27,91,32,64,32,89,53,78,59,61,72,38,88,44,91,95,54,98,44,37,30,33,61,18,65,26,36,95,50,89,87,45,60,61,31,52,30,26,32,37,49,74,47,91,93,47,59,72,52,72,44,49,31,87,40,71,69,57,39,53,46,20,54,53,35,13,52,48,42,26,42,78,69,67,71,53,87,133